Protein AF-A0A7R9QJ07-F1 (afdb_monomer)

Organism: NCBI:txid1979941

Solvent-accessible surface area (backbone atoms only — not comparable to full-atom values): 8145 Å² total; per-residue (Å²): 134,72,50,71,82,35,60,73,50,59,55,22,71,46,93,36,79,71,62,88,86,59,84,46,75,67,50,56,53,51,49,50,52,54,49,52,55,50,54,46,49,61,58,57,52,50,54,59,53,51,31,56,76,68,68,39,60,86,69,67,36,72,67,49,53,53,46,67,64,46,48,48,57,52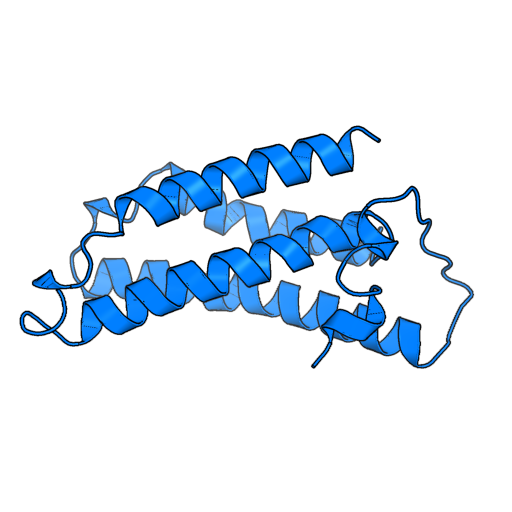,47,48,54,44,49,74,77,52,69,38,31,33,62,42,38,53,62,54,55,49,50,55,53,47,52,55,52,50,51,52,53,57,49,58,68,67,38,83,84,43,46,78,77,54,75,58,60,71,53,53,59,50,52,55,52,50,50,52,53,52,46,51,60,59,71,76,106

Foldseek 3Di:
DLCVLCPVVPQLQDQFADDPVDPDPSVVSLLVLLVVLLVVLVVCVVVVVVCVVVVVCVVVDPCNVVCSVCVSVVSCVCCVPGRDGNSSNLSSLVVVLVVVVVVLVVQVVVDPVSVVVSPCPVVSVVSVVVSVVVNVSSVVD

Mean predicted aligned error: 5.72 Å

Secondary structure (DSSP, 8-state):
--GGGGGGGHHHHS-----TT---HHHHHHHHHHHHHHHHHHHTHHHHHHHHHTT-GGGS-HHHHHHHHHHHHHHHHHHHH--SGGGGHHHHHHHHHHHHHHHHHHHHHS-TTTGGG-TTHHHHHHHHHHHHHHHHHHHT-

InterPro domains:
  IPR002076 ELO family [PF01151] (8-138)
  IPR002076 ELO family [PTHR11157] (30-137)

Sequence (141 aa):
NGSYLLNYGLDTWGCQVVNPSQTDAKELRKLLLGWLFFITKFVEFADTVFFILRKKQTQVSALHVIHHALVPILVWIGFKFLPGGSNAFFPLINSLVHTIMYTYYGLSTLGPAVQPYLWWKKYLTRIQMIQFVLIIMNSSR

Structure (mmCIF, N/CA/C/O backbone):
data_AF-A0A7R9QJ07-F1
#
_entry.id   AF-A0A7R9QJ07-F1
#
loop_
_atom_site.group_PDB
_atom_site.id
_atom_site.type_symbol
_atom_site.label_atom_id
_atom_site.label_alt_id
_atom_site.label_comp_id
_atom_site.label_asym_id
_atom_site.label_entity_id
_atom_site.label_seq_id
_atom_site.pdbx_PDB_ins_code
_atom_site.Cartn_x
_atom_site.Cartn_y
_atom_site.Cartn_z
_atom_site.occupancy
_atom_site.B_iso_or_equiv
_atom_site.auth_seq_id
_atom_site.auth_comp_id
_atom_site.auth_asym_id
_atom_site.auth_atom_id
_atom_site.pdbx_PDB_model_num
ATOM 1 N N . ASN A 1 1 ? 6.676 -15.440 -6.632 1.00 53.41 1 ASN A N 1
ATOM 2 C CA . ASN A 1 1 ? 7.684 -14.657 -5.886 1.00 53.41 1 ASN A CA 1
ATOM 3 C C . ASN A 1 1 ? 8.265 -13.625 -6.850 1.00 53.41 1 ASN A C 1
ATOM 5 O O . ASN A 1 1 ? 9.006 -14.041 -7.716 1.00 53.41 1 ASN A O 1
ATOM 9 N N . GLY A 1 2 ? 7.822 -12.360 -6.847 1.00 63.44 2 GLY A N 1
ATOM 10 C CA . GLY A 1 2 ? 8.163 -11.358 -7.886 1.00 63.44 2 GLY A CA 1
ATOM 11 C C . GLY A 1 2 ? 9.309 -10.402 -7.525 1.00 63.44 2 GLY A C 1
ATOM 12 O O . GLY A 1 2 ? 9.761 -9.637 -8.367 1.00 63.44 2 GLY A O 1
ATOM 13 N N . SER A 1 3 ? 9.802 -10.461 -6.289 1.00 69.75 3 SER A N 1
ATOM 14 C CA . SER A 1 3 ? 10.842 -9.579 -5.738 1.00 69.75 3 SER A CA 1
ATOM 15 C C . SER A 1 3 ? 12.202 -9.709 -6.430 1.00 69.75 3 SER A C 1
ATOM 17 O O . SER A 1 3 ? 12.928 -8.723 -6.538 1.00 69.75 3 SER A O 1
ATOM 19 N N . TYR A 1 4 ? 12.532 -10.887 -6.968 1.00 78.12 4 TYR A N 1
ATOM 20 C CA . TYR A 1 4 ? 13.775 -11.105 -7.720 1.00 78.12 4 TYR A CA 1
ATOM 21 C C . TYR A 1 4 ? 13.831 -10.310 -9.036 1.00 78.12 4 TYR A C 1
ATOM 23 O O . TYR A 1 4 ? 14.915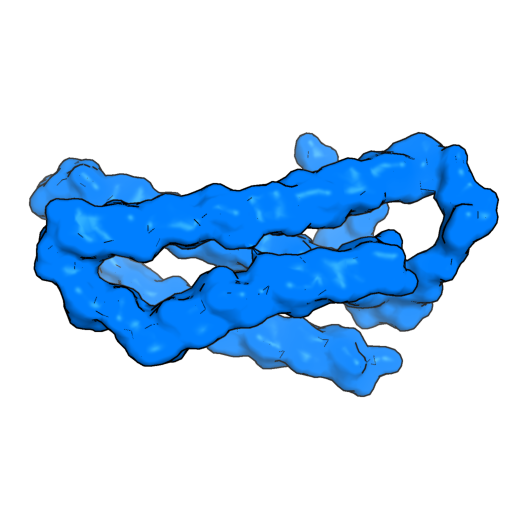 -10.062 -9.554 1.00 78.12 4 TYR A O 1
ATOM 31 N N . LEU A 1 5 ? 12.678 -9.901 -9.582 1.00 78.00 5 LEU A N 1
ATOM 32 C CA . LEU A 1 5 ? 12.607 -9.136 -10.833 1.00 78.00 5 LEU A CA 1
ATOM 33 C C . LEU A 1 5 ? 13.126 -7.703 -10.681 1.00 78.00 5 LEU A C 1
ATOM 35 O O . LEU A 1 5 ? 13.432 -7.071 -11.687 1.00 78.00 5 LEU A O 1
ATOM 39 N N . LEU A 1 6 ? 13.198 -7.205 -9.445 1.00 77.00 6 LEU A N 1
ATOM 40 C CA . LEU A 1 6 ? 13.689 -5.872 -9.088 1.00 77.00 6 LEU A CA 1
ATOM 41 C C . LEU A 1 6 ? 14.958 -5.952 -8.226 1.00 77.00 6 LEU A C 1
ATOM 43 O O . LEU A 1 6 ? 15.230 -5.027 -7.460 1.00 77.00 6 LEU A O 1
ATOM 47 N N . ASN A 1 7 ? 15.660 -7.093 -8.248 1.00 81.62 7 ASN A N 1
ATOM 48 C CA . ASN A 1 7 ? 16.806 -7.364 -7.379 1.00 81.62 7 ASN A CA 1
ATOM 49 C C . ASN A 1 7 ? 16.499 -7.043 -5.903 1.00 81.62 7 ASN A C 1
ATOM 51 O O . ASN A 1 7 ? 17.195 -6.278 -5.239 1.00 81.62 7 ASN A O 1
ATOM 55 N N . TYR A 1 8 ? 15.364 -7.554 -5.414 1.00 78.44 8 TYR A N 1
ATOM 56 C CA . TYR A 1 8 ? 14.863 -7.306 -4.057 1.00 78.44 8 TYR A CA 1
ATOM 57 C C . TYR A 1 8 ? 14.651 -5.817 -3.718 1.00 78.44 8 TYR A C 1
ATOM 59 O O . TYR A 1 8 ? 14.666 -5.434 -2.552 1.00 78.44 8 TYR A O 1
ATOM 67 N N . GLY A 1 9 ? 14.405 -4.983 -4.731 1.00 76.75 9 GLY A N 1
ATOM 68 C CA . GLY A 1 9 ? 14.186 -3.542 -4.597 1.00 76.75 9 GLY A CA 1
ATOM 69 C C . GLY A 1 9 ? 15.439 -2.696 -4.817 1.00 76.75 9 GLY A C 1
ATOM 70 O O . GLY A 1 9 ? 15.317 -1.477 -4.936 1.00 76.75 9 GLY A O 1
ATOM 71 N N . LEU A 1 10 ? 16.625 -3.301 -4.943 1.00 80.25 10 LEU A N 1
ATOM 72 C CA . LEU A 1 10 ? 17.862 -2.561 -5.213 1.00 80.25 10 LEU A CA 1
ATOM 73 C C . LEU A 1 10 ? 17.792 -1.812 -6.547 1.00 80.25 10 LEU A C 1
ATOM 75 O O . LEU A 1 10 ? 18.177 -0.646 -6.617 1.00 80.25 10 LEU A O 1
ATOM 79 N N . ASP A 1 11 ? 17.191 -2.431 -7.565 1.00 81.19 11 ASP A N 1
ATOM 80 C CA . ASP A 1 11 ? 17.034 -1.821 -8.890 1.00 81.19 11 ASP A CA 1
ATOM 81 C C . ASP A 1 11 ? 16.041 -0.649 -8.881 1.00 81.19 11 ASP A C 1
ATOM 83 O O . ASP A 1 11 ? 15.968 0.114 -9.834 1.00 81.19 11 ASP A O 1
ATOM 87 N N . THR A 1 12 ? 15.259 -0.477 -7.814 1.00 81.94 12 THR A N 1
ATOM 88 C CA . THR A 1 12 ? 14.295 0.630 -7.705 1.00 81.94 12 THR A CA 1
ATOM 89 C C . THR A 1 12 ? 14.845 1.848 -6.964 1.00 81.94 12 THR A C 1
ATOM 91 O O . THR A 1 12 ? 14.218 2.901 -7.002 1.00 81.94 12 THR A O 1
ATOM 94 N N . TRP A 1 13 ? 16.014 1.715 -6.324 1.00 77.88 13 TRP A N 1
ATOM 95 C CA . TRP A 1 13 ? 16.635 2.754 -5.489 1.00 77.88 13 TRP A CA 1
ATOM 96 C C . TRP A 1 13 ? 17.632 3.652 -6.244 1.00 77.88 13 TRP A C 1
ATOM 98 O O . TRP A 1 13 ? 18.022 4.709 -5.745 1.00 77.88 13 TRP A O 1
ATOM 108 N N . GLY A 1 14 ? 18.080 3.223 -7.428 1.00 74.38 14 GLY A N 1
ATOM 109 C CA . GLY A 1 14 ? 18.921 4.009 -8.337 1.00 74.38 14 GLY A CA 1
ATOM 110 C C . GLY A 1 14 ? 18.106 4.720 -9.420 1.00 74.38 14 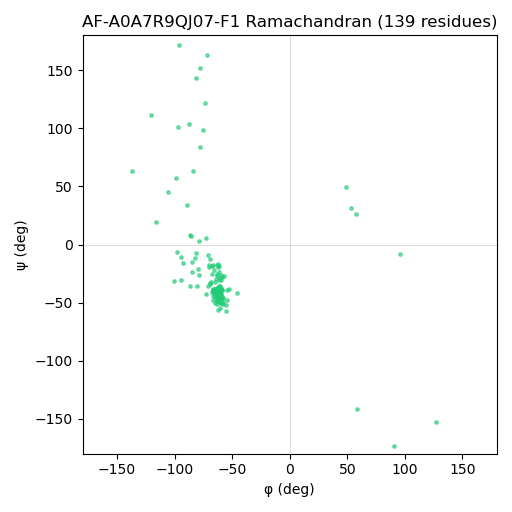GLY A C 1
ATOM 111 O O . GLY A 1 14 ? 16.917 4.449 -9.574 1.00 74.38 14 GLY A O 1
ATOM 112 N N . CYS A 1 15 ? 18.748 5.593 -10.204 1.00 77.00 15 CYS A N 1
ATOM 113 C CA . CYS A 1 15 ? 18.139 6.220 -11.380 1.00 77.00 15 CYS A CA 1
ATOM 114 C C . CYS A 1 15 ? 18.066 5.197 -12.522 1.00 77.00 15 CYS A C 1
ATOM 116 O O . CYS A 1 15 ? 19.060 4.905 -13.189 1.00 77.00 15 CYS A O 1
ATOM 118 N N . GLN A 1 16 ? 16.893 4.593 -12.688 1.00 78.62 16 GLN A N 1
ATOM 119 C CA . GLN A 1 16 ? 16.632 3.555 -13.678 1.00 78.62 16 GLN A CA 1
ATOM 120 C C . GLN A 1 16 ? 15.518 4.047 -14.588 1.00 78.62 16 GLN A C 1
ATOM 122 O O . GLN A 1 16 ? 14.373 4.207 -14.164 1.00 78.62 16 GLN A O 1
ATOM 127 N N . VAL A 1 17 ? 15.874 4.316 -15.842 1.00 77.56 17 VAL A N 1
ATOM 128 C CA . VAL A 1 17 ? 14.929 4.763 -16.865 1.00 77.56 17 VAL A CA 1
ATOM 129 C C . VAL A 1 17 ? 14.183 3.574 -17.454 1.00 77.56 17 VAL A C 1
ATOM 131 O O . VAL A 1 17 ? 14.740 2.493 -17.645 1.00 77.56 17 VAL A O 1
ATOM 134 N N . VAL A 1 18 ? 12.905 3.778 -17.762 1.00 78.62 18 VAL A N 1
ATOM 135 C CA . VAL A 1 18 ? 12.107 2.788 -18.487 1.00 78.62 18 VAL A CA 1
ATOM 136 C C . VAL A 1 18 ? 12.564 2.790 -19.945 1.00 78.62 18 VAL A C 1
ATOM 138 O O . VAL A 1 18 ? 12.510 3.829 -20.600 1.00 78.62 18 VAL A O 1
ATOM 141 N N . ASN A 1 19 ? 13.008 1.640 -20.459 1.00 77.62 19 ASN A N 1
ATOM 142 C CA . ASN A 1 19 ? 13.337 1.478 -21.874 1.00 77.62 19 ASN A CA 1
ATOM 143 C C . ASN A 1 19 ? 12.144 0.852 -22.623 1.00 77.62 19 ASN A C 1
ATOM 145 O O . ASN A 1 19 ? 11.960 -0.364 -22.554 1.00 77.62 19 ASN A O 1
ATOM 149 N N . PRO A 1 20 ? 11.337 1.640 -23.358 1.00 71.94 20 PRO A N 1
ATOM 150 C CA . PRO A 1 20 ? 10.134 1.139 -24.027 1.00 71.94 20 PRO A CA 1
ATOM 151 C C . PRO A 1 20 ? 10.430 0.173 -25.183 1.00 71.94 20 PRO A C 1
ATOM 153 O O . PRO A 1 20 ? 9.549 -0.582 -25.586 1.00 71.94 20 PRO A O 1
ATOM 156 N N . SER A 1 21 ? 11.659 0.164 -25.706 1.00 76.31 21 SER A N 1
ATOM 157 C CA . SER A 1 21 ? 12.073 -0.734 -26.791 1.00 76.31 21 SER A CA 1
ATOM 158 C C . SER A 1 21 ? 12.463 -2.130 -26.292 1.00 76.31 21 SER A C 1
ATOM 160 O O . SER A 1 21 ? 12.631 -3.050 -27.092 1.00 76.31 21 SER A O 1
ATOM 162 N N . GLN A 1 22 ? 12.616 -2.311 -24.975 1.00 73.00 22 GLN A N 1
ATOM 163 C CA . GLN A 1 22 ? 13.020 -3.577 -24.375 1.00 73.00 22 GLN A CA 1
ATOM 164 C C . GLN A 1 22 ? 11.797 -4.460 -24.096 1.00 73.00 22 GLN A C 1
ATOM 166 O O . GLN A 1 22 ? 11.070 -4.272 -23.126 1.00 73.00 22 GLN A O 1
ATOM 171 N N . THR A 1 23 ? 11.589 -5.468 -24.940 1.00 72.81 23 THR A N 1
ATOM 172 C CA . THR A 1 23 ? 10.473 -6.429 -24.846 1.00 72.81 23 THR A CA 1
ATOM 173 C C . THR A 1 23 ? 10.932 -7.798 -24.336 1.00 72.81 23 THR A C 1
ATOM 175 O O . THR A 1 23 ? 10.561 -8.842 -24.864 1.00 72.81 23 THR A O 1
ATOM 178 N N . ASP A 1 24 ? 11.757 -7.807 -23.286 1.00 83.94 24 ASP A N 1
ATOM 179 C CA . ASP A 1 24 ? 12.163 -9.052 -22.624 1.00 83.94 24 ASP A CA 1
ATOM 180 C C . ASP A 1 24 ? 11.041 -9.584 -21.706 1.00 83.94 24 ASP A C 1
ATOM 182 O O . ASP A 1 24 ? 10.257 -8.829 -21.123 1.00 83.94 24 ASP A O 1
ATOM 186 N N . ALA A 1 25 ? 10.993 -10.902 -21.508 1.00 85.56 25 ALA A N 1
ATOM 187 C CA . ALA A 1 25 ? 10.040 -11.576 -20.628 1.00 85.56 25 ALA A CA 1
ATOM 188 C C . ALA A 1 25 ? 10.100 -11.054 -19.179 1.00 85.56 25 ALA A C 1
ATOM 190 O O . ALA A 1 25 ? 9.106 -11.111 -18.451 1.00 85.56 25 ALA A O 1
ATOM 191 N N . LYS A 1 26 ? 11.257 -10.539 -18.741 1.00 83.38 26 LYS A N 1
ATOM 192 C CA . LYS A 1 26 ? 11.409 -9.878 -17.436 1.00 83.38 26 LYS A CA 1
ATOM 193 C C . LYS A 1 26 ? 10.631 -8.564 -17.356 1.00 83.38 26 LYS A C 1
ATOM 195 O O . LYS A 1 26 ? 9.932 -8.355 -16.366 1.00 83.38 26 LYS A O 1
ATOM 200 N N . GLU A 1 27 ? 10.697 -7.727 -18.388 1.00 82.12 27 GLU A N 1
ATOM 201 C CA . GLU A 1 27 ? 9.978 -6.448 -18.433 1.00 82.12 27 GLU A CA 1
ATOM 202 C C . GLU A 1 27 ? 8.467 -6.670 -18.507 1.00 82.12 27 GLU A C 1
ATOM 204 O O . GLU A 1 27 ? 7.716 -6.066 -17.742 1.00 82.12 27 GLU A O 1
ATOM 209 N N . LEU A 1 28 ? 8.011 -7.647 -19.299 1.00 86.69 28 LEU A N 1
ATOM 210 C CA . LEU A 1 28 ? 6.592 -8.013 -19.342 1.00 86.69 28 LEU A CA 1
ATOM 211 C C . LEU A 1 28 ? 6.056 -8.441 -17.963 1.00 86.69 28 LEU A C 1
ATOM 213 O O . LEU A 1 28 ? 4.947 -8.070 -17.577 1.00 86.69 28 LEU A O 1
ATOM 217 N N . ARG A 1 29 ? 6.850 -9.183 -17.179 1.00 88.19 29 ARG A N 1
ATOM 218 C CA . ARG A 1 29 ? 6.477 -9.554 -15.803 1.00 88.19 29 ARG A CA 1
ATOM 219 C C . ARG A 1 29 ? 6.416 -8.344 -14.870 1.00 88.19 29 ARG A C 1
ATOM 221 O O . ARG A 1 29 ? 5.521 -8.295 -14.031 1.00 88.19 29 ARG A O 1
ATOM 228 N N . LYS A 1 30 ? 7.324 -7.371 -15.005 1.00 86.94 30 LYS A N 1
ATOM 229 C CA . LYS A 1 30 ? 7.275 -6.118 -14.229 1.00 86.94 30 LYS A CA 1
ATOM 230 C C . LYS A 1 30 ? 6.013 -5.314 -14.557 1.00 86.94 30 LYS A C 1
ATOM 232 O O . LYS A 1 30 ? 5.336 -4.858 -13.638 1.00 86.94 30 LYS A O 1
ATOM 237 N N . LEU A 1 31 ? 5.648 -5.218 -15.837 1.00 88.69 31 LEU A N 1
ATOM 238 C CA . LEU A 1 31 ? 4.405 -4.576 -16.279 1.00 88.69 31 LEU A CA 1
ATOM 239 C C . LEU A 1 31 ? 3.168 -5.274 -15.710 1.00 88.69 31 LEU A C 1
ATOM 241 O O . LEU A 1 31 ? 2.270 -4.607 -15.202 1.00 88.69 31 LEU A O 1
ATOM 245 N N . LEU A 1 32 ? 3.143 -6.611 -15.726 1.00 90.38 32 LEU A N 1
ATOM 246 C CA . LEU A 1 32 ? 2.066 -7.391 -15.115 1.00 90.38 32 LEU A CA 1
ATOM 247 C C . LEU A 1 32 ? 1.953 -7.118 -13.608 1.00 90.38 32 LEU A C 1
ATOM 249 O O . LEU A 1 32 ? 0.848 -6.952 -13.102 1.00 90.38 32 LEU A O 1
ATOM 253 N N . LEU A 1 33 ? 3.076 -7.045 -12.884 1.00 89.69 33 LEU A N 1
ATOM 254 C CA . LEU A 1 33 ? 3.075 -6.703 -11.458 1.00 89.69 33 LEU A CA 1
ATOM 255 C C . LEU A 1 33 ? 2.550 -5.283 -11.208 1.00 89.69 33 LEU A C 1
ATOM 257 O O . LEU A 1 33 ? 1.762 -5.088 -10.285 1.00 89.69 33 LEU A O 1
ATOM 261 N N . GLY A 1 34 ? 2.937 -4.312 -12.039 1.00 90.69 34 GLY A N 1
ATOM 262 C CA . GLY A 1 34 ? 2.400 -2.950 -11.980 1.00 90.69 34 GLY A CA 1
ATOM 263 C C . GLY A 1 34 ? 0.895 -2.903 -12.253 1.00 90.69 34 GLY A C 1
ATOM 264 O O . GLY A 1 34 ? 0.158 -2.231 -11.533 1.00 90.69 34 GLY A O 1
ATOM 265 N N . TRP A 1 35 ? 0.418 -3.688 -13.223 1.00 91.19 35 TRP A N 1
ATOM 266 C CA . TRP A 1 35 ? -1.008 -3.834 -13.504 1.00 91.19 35 TRP A CA 1
ATOM 267 C C . TRP A 1 35 ? -1.765 -4.454 -12.326 1.00 91.19 35 TRP A C 1
ATOM 269 O O . TRP A 1 35 ? -2.786 -3.923 -11.899 1.00 91.19 35 TRP A O 1
ATOM 279 N N . LEU A 1 36 ? -1.249 -5.541 -11.747 1.00 92.12 36 LEU A N 1
ATOM 280 C CA . LEU A 1 36 ? -1.848 -6.169 -10.568 1.00 92.12 36 LEU A CA 1
ATOM 281 C C . LEU A 1 36 ? -1.915 -5.194 -9.389 1.00 92.12 36 LEU A C 1
ATOM 283 O O . LEU A 1 36 ? -2.952 -5.113 -8.737 1.00 92.12 36 LEU A O 1
ATOM 287 N N . PHE A 1 37 ? -0.855 -4.418 -9.154 1.00 92.19 37 PHE A N 1
ATOM 288 C CA . PHE A 1 37 ? -0.846 -3.362 -8.141 1.00 92.19 37 PHE A CA 1
ATOM 289 C C . PHE A 1 37 ? -1.909 -2.287 -8.403 1.00 92.19 37 PHE A C 1
ATOM 291 O O . PHE A 1 37 ? -2.574 -1.837 -7.474 1.00 92.19 37 PHE A O 1
ATOM 298 N N . PHE A 1 38 ? -2.115 -1.882 -9.656 1.00 93.00 38 PHE A N 1
ATOM 299 C CA . PHE A 1 38 ? -3.198 -0.961 -9.998 1.00 93.00 38 PHE A CA 1
ATOM 300 C C . PHE A 1 38 ? -4.573 -1.555 -9.666 1.00 93.00 38 PHE A C 1
ATOM 302 O O . PHE A 1 38 ? -5.395 -0.884 -9.044 1.00 93.00 38 PHE A O 1
ATOM 309 N N . ILE A 1 39 ? -4.803 -2.832 -9.991 1.00 93.19 39 ILE A N 1
ATOM 310 C CA . ILE A 1 39 ? -6.049 -3.528 -9.643 1.00 93.19 39 ILE A CA 1
ATOM 311 C C . ILE A 1 39 ? -6.268 -3.567 -8.125 1.00 93.19 39 ILE A C 1
ATOM 313 O O . ILE A 1 39 ? -7.401 -3.369 -7.679 1.00 93.19 39 ILE A O 1
ATOM 317 N N . THR A 1 4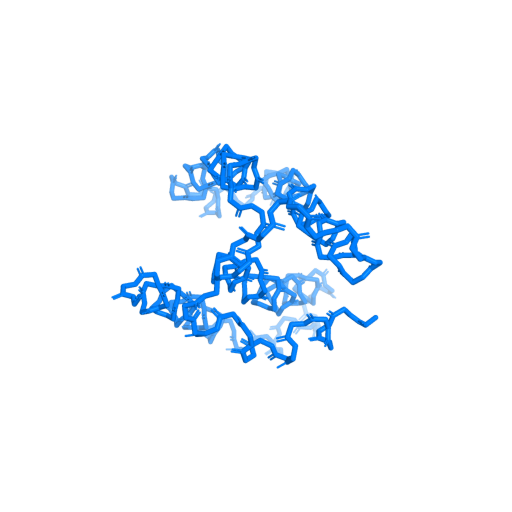0 ? -5.218 -3.744 -7.309 1.00 91.81 40 THR A N 1
ATOM 318 C CA . THR A 1 40 ? -5.402 -3.749 -5.848 1.00 91.81 40 THR A CA 1
ATOM 319 C C . THR A 1 40 ? -5.957 -2.427 -5.326 1.00 91.81 40 THR A C 1
ATOM 321 O O . THR A 1 40 ? -6.739 -2.456 -4.383 1.00 91.81 40 THR A O 1
ATOM 324 N N . LYS A 1 41 ? -5.669 -1.283 -5.964 1.00 91.81 41 LYS A N 1
ATOM 325 C CA . LYS A 1 41 ? -6.229 0.018 -5.554 1.00 91.81 41 LYS A CA 1
ATOM 326 C C . LYS A 1 41 ? -7.762 0.058 -5.621 1.00 91.81 41 LYS A C 1
ATOM 328 O O . LYS A 1 41 ? -8.380 0.762 -4.830 1.00 91.81 41 LYS A O 1
ATOM 333 N N . PHE A 1 42 ? -8.384 -0.719 -6.512 1.00 89.62 42 PHE A N 1
ATOM 334 C CA . PHE A 1 42 ? -9.845 -0.858 -6.548 1.00 89.62 42 PHE A CA 1
ATOM 335 C C . PHE A 1 42 ? -10.359 -1.835 -5.495 1.00 89.62 42 PHE A C 1
ATOM 337 O O . PHE A 1 42 ? -11.413 -1.605 -4.908 1.00 89.62 42 PHE A O 1
ATOM 344 N N . VAL A 1 43 ? -9.613 -2.908 -5.225 1.00 90.44 43 VAL A N 1
ATOM 345 C CA . VAL A 1 43 ? -9.946 -3.856 -4.150 1.00 90.44 43 VAL A CA 1
ATOM 346 C C . VAL A 1 43 ? -9.945 -3.149 -2.792 1.00 90.44 43 VAL A C 1
ATOM 348 O O . VAL A 1 43 ? -10.816 -3.405 -1.969 1.00 90.44 43 VAL A O 1
ATOM 351 N N . GLU A 1 44 ? -9.041 -2.191 -2.592 1.00 88.81 44 GLU A N 1
ATOM 352 C CA . GLU A 1 44 ? -8.944 -1.367 -1.380 1.00 88.81 44 GLU A CA 1
ATOM 353 C C . GLU A 1 44 ? -10.205 -0.517 -1.112 1.00 88.81 44 GLU A C 1
ATOM 355 O O . GLU A 1 44 ? -10.446 -0.118 0.027 1.00 88.81 44 GLU A O 1
ATOM 360 N N . PHE A 1 45 ? -11.085 -0.289 -2.098 1.00 87.88 45 PHE A N 1
ATOM 361 C CA . PHE A 1 45 ? -12.391 0.329 -1.830 1.00 87.88 45 PHE A CA 1
ATOM 362 C C . PHE A 1 45 ? -13.279 -0.525 -0.920 1.00 87.88 45 PHE A C 1
ATOM 364 O O . PHE A 1 45 ? -14.117 0.027 -0.197 1.00 87.88 45 PHE A O 1
ATOM 371 N N . ALA A 1 46 ? -13.073 -1.847 -0.902 1.00 87.12 46 ALA A N 1
ATOM 372 C CA . ALA A 1 46 ? -13.787 -2.752 -0.012 1.00 87.12 46 ALA A CA 1
ATOM 373 C C . ALA A 1 46 ? -13.582 -2.389 1.468 1.00 87.12 46 ALA A C 1
ATOM 375 O O . ALA A 1 46 ? -14.499 -2.587 2.260 1.00 87.12 46 ALA A O 1
ATOM 376 N N . ASP A 1 47 ? -12.457 -1.773 1.847 1.00 84.31 47 ASP A N 1
ATOM 377 C CA . ASP A 1 47 ? -12.220 -1.318 3.224 1.00 84.31 47 ASP A CA 1
ATOM 378 C C . ASP A 1 47 ? -13.273 -0.318 3.682 1.00 84.31 47 ASP A C 1
ATOM 380 O O . ASP A 1 47 ? -13.823 -0.430 4.779 1.00 84.31 47 ASP A O 1
ATOM 384 N N . THR A 1 48 ? -13.610 0.627 2.805 1.00 85.44 48 THR A N 1
ATOM 385 C CA . THR A 1 48 ? -14.650 1.625 3.067 1.00 85.44 48 THR A CA 1
ATOM 386 C C . THR A 1 48 ? -16.001 0.942 3.263 1.00 85.44 48 THR A C 1
ATOM 388 O O . THR A 1 48 ? -16.725 1.263 4.207 1.00 85.44 48 THR A O 1
ATOM 391 N N . VAL A 1 49 ? -16.313 -0.059 2.429 1.00 85.75 49 VAL A N 1
ATOM 392 C CA . VAL A 1 49 ? -17.530 -0.873 2.563 1.00 85.75 49 VAL A CA 1
ATOM 393 C C . VAL A 1 49 ? -17.541 -1.593 3.915 1.00 85.75 49 VAL A C 1
ATOM 395 O O . VAL A 1 49 ? -18.520 -1.490 4.654 1.00 85.75 49 VAL A O 1
ATOM 398 N N . PHE A 1 50 ? -16.446 -2.250 4.306 1.00 84.31 50 PHE A N 1
ATOM 399 C CA . PHE A 1 50 ? -16.344 -2.942 5.592 1.00 84.31 50 PHE A CA 1
ATOM 400 C C . PHE A 1 50 ? -16.450 -1.995 6.794 1.00 84.31 50 PHE A C 1
ATOM 402 O O . PHE A 1 50 ? -17.092 -2.350 7.785 1.00 84.31 50 PHE A O 1
ATOM 409 N N . PHE A 1 51 ? -15.878 -0.790 6.741 1.00 85.12 51 PHE A N 1
ATOM 410 C CA . PHE A 1 51 ? -16.007 0.196 7.821 1.00 85.12 51 PHE A CA 1
ATOM 411 C C . PHE A 1 51 ? -17.448 0.677 7.991 1.00 85.12 51 PHE A C 1
ATOM 413 O O . PHE A 1 51 ? -17.931 0.773 9.127 1.00 85.12 51 PHE A O 1
ATOM 420 N N . ILE A 1 52 ? -18.154 0.905 6.880 1.00 85.62 52 ILE A N 1
ATOM 421 C CA . ILE A 1 52 ? -19.571 1.279 6.889 1.00 85.62 52 ILE A CA 1
ATOM 422 C C . ILE A 1 52 ? -20.418 0.137 7.459 1.00 85.62 52 ILE A C 1
ATOM 424 O O . ILE A 1 52 ? -21.179 0.357 8.404 1.00 85.62 52 ILE A O 1
ATOM 428 N N . LEU A 1 53 ? -20.239 -1.091 6.958 1.00 84.69 53 LEU A N 1
ATOM 429 C CA . LEU A 1 53 ? -20.983 -2.272 7.413 1.00 84.69 53 LEU A CA 1
ATOM 430 C C . LEU A 1 53 ? -20.742 -2.579 8.899 1.00 84.69 53 LEU A C 1
ATOM 432 O O . LEU A 1 53 ? -21.670 -2.942 9.619 1.00 84.69 53 LEU A O 1
ATOM 436 N N . ARG A 1 54 ? -19.518 -2.367 9.403 1.00 81.38 54 ARG A N 1
ATOM 437 C CA . ARG A 1 54 ? -19.173 -2.534 10.828 1.00 81.38 54 ARG A CA 1
ATOM 438 C C . ARG A 1 54 ? -19.603 -1.357 11.711 1.00 81.38 54 ARG A C 1
ATOM 440 O O . ARG A 1 54 ? -19.291 -1.358 12.903 1.00 81.38 54 ARG A O 1
ATOM 447 N N . LYS A 1 55 ? -20.286 -0.349 11.151 1.00 80.50 55 LYS A N 1
ATOM 448 C CA . LYS A 1 55 ? -20.675 0.901 11.828 1.00 80.50 55 LYS A CA 1
ATOM 449 C C . LYS A 1 55 ? -19.489 1.619 12.492 1.00 80.50 55 LYS A C 1
ATOM 451 O O . LYS A 1 55 ? -19.642 2.286 13.513 1.00 80.50 55 LYS A O 1
ATOM 456 N N . LYS A 1 56 ? -18.286 1.498 11.921 1.00 78.94 56 LYS A N 1
ATOM 457 C CA . LYS A 1 56 ? -17.053 2.139 12.408 1.00 78.94 56 LYS A CA 1
ATOM 458 C C . LYS A 1 56 ? -16.752 3.409 11.611 1.00 78.94 56 LYS A C 1
ATOM 460 O O . LYS A 1 56 ? -15.675 3.565 11.050 1.00 78.94 56 LYS A O 1
ATOM 465 N N . GLN A 1 57 ? -17.702 4.345 11.600 1.00 76.81 57 GLN A N 1
ATOM 466 C CA . GLN A 1 57 ? -17.607 5.587 10.815 1.00 76.81 57 GLN A CA 1
ATOM 467 C C . GLN A 1 57 ? -16.421 6.475 11.214 1.00 76.81 57 GLN A C 1
ATOM 469 O O . GLN A 1 57 ? -15.894 7.210 10.391 1.00 76.81 57 GLN A O 1
ATOM 474 N N . THR A 1 58 ? -15.915 6.339 12.443 1.00 79.25 58 THR A N 1
ATOM 475 C CA . THR A 1 58 ? -14.688 7.018 12.886 1.00 79.25 58 THR A CA 1
ATOM 476 C C . THR A 1 58 ? -13.435 6.595 12.108 1.00 79.25 58 THR A C 1
ATOM 478 O O . THR A 1 58 ? -12.434 7.304 12.152 1.00 79.25 58 THR A O 1
ATOM 481 N N . GLN A 1 59 ? -13.469 5.462 11.394 1.00 79.44 59 GLN A N 1
ATOM 482 C CA . GLN A 1 59 ? -12.384 5.013 10.514 1.00 79.44 59 GLN A CA 1
ATOM 483 C C . GLN A 1 59 ? -12.476 5.630 9.108 1.00 79.44 59 GLN A C 1
ATOM 485 O O . GLN A 1 59 ? -11.449 5.791 8.451 1.00 79.44 59 GLN A O 1
ATOM 490 N N . VAL A 1 60 ? -13.671 6.050 8.674 1.00 85.12 60 VAL A N 1
ATOM 491 C CA . VAL A 1 60 ? -13.911 6.740 7.395 1.00 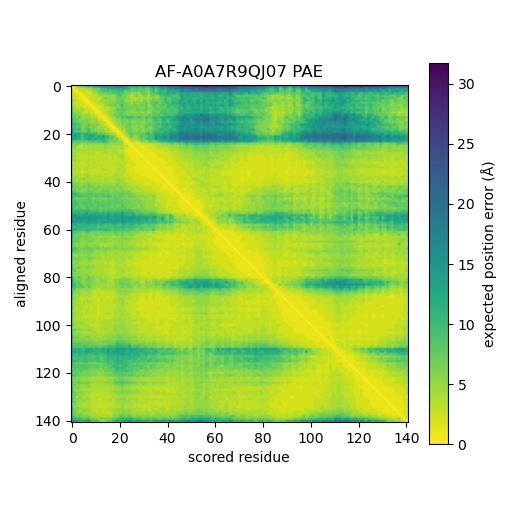85.12 60 VAL A CA 1
ATOM 492 C C . VAL A 1 60 ? -13.632 8.237 7.571 1.00 85.12 60 VAL A C 1
ATOM 494 O O . VAL A 1 60 ? -14.512 9.089 7.513 1.00 85.12 60 VAL A O 1
ATOM 497 N N . SER A 1 61 ? -12.375 8.558 7.871 1.00 88.81 61 SER A N 1
ATOM 498 C CA . SER A 1 61 ? -11.924 9.944 8.024 1.00 88.81 61 SER A CA 1
ATOM 499 C C . SER A 1 61 ? -11.860 10.676 6.676 1.00 88.81 61 SER A C 1
ATOM 501 O O . SER A 1 61 ? -11.777 10.047 5.621 1.00 88.81 61 SER A O 1
ATOM 503 N N . ALA A 1 62 ? -11.808 12.012 6.699 1.00 88.69 62 ALA A N 1
ATOM 504 C CA . ALA A 1 62 ? -11.576 12.805 5.488 1.00 88.69 62 ALA A CA 1
ATOM 505 C C . ALA A 1 62 ? -10.288 12.377 4.757 1.00 88.69 62 ALA A C 1
ATOM 507 O O . ALA A 1 62 ? -10.287 12.256 3.534 1.00 88.69 62 ALA A O 1
ATOM 508 N N . LEU A 1 63 ? -9.223 12.069 5.509 1.00 88.69 63 LEU A N 1
ATOM 509 C CA . LEU A 1 63 ? -7.967 11.563 4.953 1.00 88.69 63 LEU A CA 1
ATOM 510 C C . LEU A 1 63 ? -8.171 10.235 4.213 1.00 88.69 63 LEU A C 1
ATOM 512 O O . LEU A 1 63 ? -7.679 10.090 3.101 1.00 88.69 63 LEU A O 1
ATOM 516 N N . HIS A 1 64 ? -8.916 9.295 4.805 1.00 89.31 64 HIS A N 1
ATOM 517 C CA . HIS A 1 64 ? -9.242 8.006 4.183 1.00 89.31 64 HIS A CA 1
ATOM 518 C C . HIS A 1 64 ? -9.974 8.204 2.854 1.00 89.31 64 HIS A C 1
ATOM 520 O O . HIS A 1 64 ? -9.557 7.673 1.828 1.00 89.31 64 HIS A O 1
ATOM 526 N N . VAL A 1 65 ? -11.035 9.014 2.856 1.00 90.44 65 VAL A N 1
ATOM 527 C CA . VAL A 1 65 ? -11.862 9.240 1.663 1.00 90.44 65 VAL A CA 1
ATOM 528 C C . VAL A 1 65 ? -11.059 9.909 0.548 1.00 90.44 65 VAL A C 1
ATOM 530 O O . VAL A 1 65 ? -11.065 9.425 -0.582 1.00 90.44 65 VAL A O 1
ATOM 533 N N . ILE A 1 66 ? -10.326 10.982 0.863 1.00 92.44 66 ILE A N 1
ATOM 534 C CA . ILE A 1 66 ? -9.497 11.696 -0.118 1.00 92.44 66 ILE A CA 1
ATOM 535 C C . ILE A 1 66 ? -8.406 10.770 -0.672 1.00 92.44 66 ILE A C 1
ATOM 537 O O . ILE A 1 66 ? -8.195 10.722 -1.882 1.00 92.44 66 ILE A O 1
ATOM 541 N N . HIS A 1 67 ? -7.745 10.000 0.195 1.00 90.94 67 HIS A N 1
ATOM 542 C CA . HIS A 1 67 ? -6.711 9.050 -0.203 1.00 90.94 67 HIS A CA 1
ATOM 543 C C . HIS A 1 67 ? -7.256 7.985 -1.164 1.00 90.94 67 HIS A C 1
ATOM 545 O O . HIS A 1 67 ? -6.740 7.847 -2.270 1.00 90.94 67 HIS A O 1
ATOM 551 N N . HIS A 1 68 ? -8.319 7.265 -0.792 1.00 91.75 68 HIS A N 1
ATOM 552 C CA . HIS A 1 68 ? -8.868 6.205 -1.645 1.00 91.75 68 HIS A CA 1
ATOM 553 C C . HIS A 1 68 ? -9.504 6.743 -2.935 1.00 91.75 68 HIS A C 1
ATOM 555 O O . HIS A 1 68 ? -9.513 6.030 -3.933 1.00 91.75 68 HIS A O 1
ATOM 561 N N . ALA A 1 69 ? -9.968 7.996 -2.969 1.00 90.81 69 ALA A N 1
ATOM 562 C CA . ALA A 1 69 ? -10.451 8.623 -4.200 1.00 90.81 69 ALA A CA 1
ATOM 563 C C . ALA A 1 69 ? -9.314 8.992 -5.172 1.00 90.81 69 ALA A C 1
ATOM 565 O O . ALA A 1 69 ? -9.435 8.773 -6.377 1.00 90.81 69 ALA A O 1
ATOM 566 N N . LEU A 1 70 ? -8.205 9.545 -4.667 1.00 93.06 70 LEU A N 1
ATOM 567 C CA . LEU A 1 70 ? -7.120 10.065 -5.509 1.00 93.06 70 LEU A CA 1
ATOM 568 C C . LEU A 1 70 ? -6.086 9.004 -5.900 1.00 93.06 70 LEU A C 1
ATOM 570 O O . LEU A 1 70 ? -5.568 9.036 -7.016 1.00 93.06 70 LEU A O 1
ATOM 574 N N . VAL A 1 71 ? -5.773 8.059 -5.011 1.00 92.44 71 VAL A N 1
ATOM 575 C CA . VAL A 1 71 ? -4.694 7.082 -5.228 1.00 92.44 71 VAL A CA 1
ATOM 576 C C . VAL A 1 71 ? -4.880 6.239 -6.496 1.00 92.44 71 VAL A C 1
ATOM 578 O O . VAL A 1 71 ? -3.913 6.140 -7.250 1.00 92.44 71 VAL A O 1
ATOM 581 N N . PRO A 1 72 ? -6.064 5.677 -6.815 1.00 92.69 72 PRO A N 1
ATOM 582 C CA . PRO A 1 72 ? -6.247 4.921 -8.055 1.00 92.69 72 PRO A CA 1
ATOM 583 C C . PRO A 1 72 ? -5.971 5.763 -9.309 1.00 92.69 72 PRO A C 1
ATOM 585 O O . PRO A 1 72 ? -5.363 5.272 -10.256 1.00 92.69 72 PRO A O 1
ATOM 588 N N . ILE A 1 73 ? -6.352 7.046 -9.296 1.00 93.56 73 ILE A N 1
ATOM 589 C CA . ILE A 1 73 ? -6.127 7.978 -10.410 1.00 93.56 73 ILE A CA 1
ATOM 590 C C . ILE A 1 73 ? -4.627 8.242 -10.584 1.00 93.56 73 ILE A C 1
ATOM 592 O O . ILE A 1 73 ? -4.098 8.137 -11.689 1.00 93.56 73 ILE A O 1
ATOM 596 N N . LEU A 1 74 ? -3.924 8.542 -9.490 1.00 91.81 74 LEU A N 1
ATOM 597 C CA . LEU A 1 74 ? -2.484 8.808 -9.523 1.00 91.81 74 LEU A CA 1
ATOM 598 C C . LEU A 1 74 ? -1.680 7.567 -9.929 1.00 91.81 74 LEU A C 1
ATOM 600 O O . LEU A 1 74 ? -0.748 7.674 -10.725 1.00 91.81 74 LEU A O 1
ATOM 604 N N . VAL A 1 75 ? -2.061 6.383 -9.438 1.00 92.31 75 VAL A N 1
ATOM 605 C CA . VAL A 1 75 ? -1.428 5.112 -9.818 1.00 92.31 75 VAL A CA 1
ATOM 606 C C . VAL A 1 75 ? -1.681 4.792 -11.290 1.00 92.31 75 VAL A C 1
ATOM 608 O O . VAL A 1 75 ? -0.756 4.343 -11.963 1.00 92.31 75 VAL A O 1
ATOM 611 N N . TRP A 1 76 ? -2.878 5.072 -11.817 1.00 92.12 76 TRP A N 1
ATOM 612 C CA . TRP A 1 76 ? -3.165 4.927 -13.245 1.00 92.12 76 TRP A CA 1
ATOM 613 C C . TRP A 1 76 ? -2.258 5.808 -14.104 1.00 92.12 76 TRP A C 1
ATOM 615 O O . TRP A 1 76 ? -1.629 5.315 -15.037 1.00 92.12 76 TRP A O 1
ATOM 625 N N . ILE A 1 77 ? -2.158 7.099 -13.771 1.00 91.69 77 ILE A N 1
ATOM 626 C CA . ILE A 1 77 ? -1.303 8.051 -14.489 1.00 91.69 77 ILE A CA 1
ATOM 627 C C . ILE A 1 77 ? 0.160 7.589 -14.424 1.00 91.69 77 ILE A C 1
ATOM 629 O O . ILE A 1 77 ? 0.809 7.455 -15.460 1.00 91.69 77 ILE A O 1
ATOM 633 N N . GLY A 1 78 ? 0.665 7.273 -13.228 1.00 88.25 78 GLY A N 1
ATOM 634 C CA . GLY A 1 78 ? 2.040 6.809 -13.040 1.00 88.25 78 GLY A CA 1
ATOM 635 C C . GLY A 1 78 ? 2.347 5.539 -13.835 1.00 88.25 78 GLY A C 1
ATOM 636 O O . GLY A 1 78 ? 3.345 5.487 -14.550 1.00 88.25 78 GLY A O 1
ATOM 637 N N . PHE A 1 79 ? 1.458 4.545 -13.783 1.00 90.00 79 PHE A N 1
ATOM 638 C CA . PHE A 1 79 ? 1.611 3.306 -14.542 1.00 90.00 79 PHE A CA 1
ATOM 639 C C . PHE A 1 79 ? 1.510 3.532 -16.057 1.00 90.00 79 PHE A C 1
ATOM 641 O O . PHE A 1 79 ? 2.266 2.940 -16.817 1.00 90.00 79 PHE A O 1
ATOM 648 N N . LYS A 1 80 ? 0.612 4.401 -16.528 1.00 88.31 80 LYS A N 1
ATOM 649 C CA . LYS A 1 80 ? 0.414 4.629 -17.965 1.00 88.31 80 LYS A CA 1
ATOM 650 C C . LYS A 1 80 ? 1.620 5.289 -18.633 1.00 88.31 80 LYS A C 1
ATOM 652 O O . LYS A 1 80 ? 1.931 4.942 -19.771 1.00 88.31 80 LYS A O 1
ATOM 657 N N . PHE A 1 81 ? 2.255 6.246 -17.957 1.00 85.75 81 PHE A N 1
ATOM 658 C CA . PHE A 1 81 ? 3.323 7.059 -18.547 1.00 85.75 81 PHE A CA 1
ATOM 659 C C . PHE A 1 81 ? 4.727 6.607 -18.152 1.00 85.75 81 PHE A C 1
ATOM 661 O O . PHE A 1 81 ? 5.650 6.752 -18.947 1.00 85.75 81 PHE A O 1
ATOM 668 N N . LEU A 1 82 ? 4.903 6.055 -16.949 1.00 83.56 82 LEU A N 1
ATOM 669 C CA . LEU A 1 82 ? 6.211 5.669 -16.417 1.00 83.56 82 LEU A CA 1
ATOM 670 C C . LEU A 1 82 ? 6.149 4.289 -15.726 1.00 83.56 82 LEU A C 1
ATOM 672 O O . LEU A 1 82 ? 6.372 4.195 -14.512 1.00 83.56 82 LEU A O 1
ATOM 676 N N . PRO A 1 83 ? 5.840 3.205 -16.468 1.00 79.25 83 PRO A N 1
ATOM 677 C CA . PRO A 1 83 ? 5.692 1.873 -15.897 1.00 79.25 83 PRO A CA 1
ATOM 678 C C . PRO A 1 83 ? 7.054 1.228 -15.609 1.00 79.25 83 PRO A C 1
ATOM 680 O O . PRO A 1 83 ? 7.566 0.437 -16.398 1.00 79.25 83 PRO A O 1
ATOM 683 N N . GLY A 1 84 ? 7.640 1.536 -14.454 1.00 82.06 84 GLY A N 1
ATOM 684 C CA . GLY A 1 84 ? 8.820 0.831 -13.953 1.00 82.06 84 GLY A CA 1
ATOM 685 C C . GLY A 1 84 ? 9.977 1.747 -13.584 1.00 82.06 84 GLY A C 1
ATOM 686 O O . GLY A 1 84 ? 9.775 2.893 -13.188 1.00 82.06 84 GLY A O 1
ATOM 687 N N . GLY A 1 85 ? 11.195 1.211 -13.662 1.00 83.69 85 GLY A N 1
ATOM 688 C CA . GLY A 1 85 ? 12.390 1.920 -13.213 1.00 83.69 85 GLY A CA 1
ATOM 689 C C . GLY A 1 85 ? 12.310 2.305 -11.733 1.00 83.69 85 GLY A C 1
ATOM 690 O O . GLY A 1 85 ? 11.745 1.569 -10.918 1.00 83.69 85 GLY A O 1
ATOM 691 N N . SER A 1 86 ? 12.808 3.493 -11.395 1.00 84.12 86 SER A N 1
ATOM 692 C CA . SER A 1 86 ? 12.765 4.039 -10.029 1.00 84.12 86 SER A CA 1
ATOM 693 C C . SER A 1 86 ? 11.333 4.200 -9.488 1.00 84.12 86 SER A C 1
ATOM 695 O O . SER A 1 86 ? 11.101 4.075 -8.285 1.00 84.12 86 SER A O 1
ATOM 697 N N . ASN A 1 87 ? 10.334 4.372 -10.366 1.00 85.19 87 ASN A N 1
ATOM 698 C CA . ASN A 1 87 ? 8.927 4.494 -9.964 1.00 85.19 87 ASN A CA 1
ATOM 699 C C . ASN A 1 87 ? 8.335 3.183 -9.430 1.00 85.19 87 ASN A C 1
ATOM 701 O O . ASN A 1 87 ? 7.320 3.211 -8.734 1.00 85.19 87 ASN A O 1
ATOM 705 N N . ALA A 1 88 ? 8.971 2.036 -9.695 1.00 87.31 88 ALA A N 1
ATOM 706 C CA . ALA A 1 88 ? 8.558 0.755 -9.127 1.00 87.31 88 ALA A CA 1
ATOM 707 C C . ALA A 1 88 ? 8.851 0.634 -7.616 1.00 87.31 88 ALA A C 1
ATOM 709 O O . ALA A 1 88 ? 8.347 -0.291 -6.976 1.00 87.31 88 ALA A O 1
ATOM 710 N N . PHE A 1 89 ? 9.586 1.580 -7.016 1.00 89.00 89 PHE A N 1
ATOM 711 C CA . PHE A 1 89 ? 9.814 1.609 -5.568 1.00 89.00 89 PHE A CA 1
ATOM 712 C C . PHE A 1 89 ? 8.513 1.822 -4.778 1.00 89.00 89 PHE A C 1
ATOM 714 O O . PHE A 1 89 ? 8.246 1.114 -3.804 1.00 89.00 89 PHE A O 1
ATOM 721 N N . PHE A 1 90 ? 7.664 2.756 -5.228 1.00 90.06 90 PHE A N 1
ATOM 722 C CA . PHE A 1 90 ? 6.367 3.044 -4.607 1.00 90.06 90 PHE A CA 1
ATOM 723 C C . PHE A 1 90 ? 5.467 1.800 -4.482 1.00 90.06 90 PHE A C 1
ATOM 725 O O . PHE A 1 90 ? 5.078 1.473 -3.356 1.00 90.06 90 PHE A O 1
ATOM 732 N N . PRO A 1 91 ? 5.133 1.076 -5.572 1.00 90.38 91 PRO A N 1
ATOM 733 C CA . PRO A 1 91 ? 4.271 -0.095 -5.479 1.00 90.38 91 PRO A CA 1
ATOM 734 C C . PRO A 1 91 ? 4.910 -1.228 -4.672 1.00 90.38 91 PRO A C 1
ATOM 736 O O . PRO A 1 91 ? 4.194 -1.936 -3.961 1.00 90.38 91 PRO A O 1
ATOM 739 N N . LEU A 1 92 ? 6.240 -1.376 -4.717 1.00 90.00 92 LEU A N 1
ATOM 740 C CA . LEU A 1 92 ? 6.962 -2.389 -3.949 1.00 90.00 92 LEU A CA 1
ATOM 741 C C . LEU A 1 92 ? 6.800 -2.176 -2.438 1.00 90.00 92 LEU A C 1
ATOM 743 O O . LEU A 1 92 ? 6.329 -3.072 -1.734 1.00 90.00 92 LEU A O 1
ATOM 747 N N . ILE A 1 93 ? 7.151 -0.986 -1.937 1.00 91.25 93 ILE A N 1
ATOM 748 C CA . ILE A 1 93 ? 7.089 -0.706 -0.498 1.00 91.25 93 ILE A CA 1
ATOM 749 C C . ILE A 1 93 ? 5.641 -0.600 -0.006 1.00 91.25 93 ILE A C 1
ATOM 751 O O . ILE A 1 93 ? 5.326 -1.079 1.083 1.00 91.25 93 ILE A O 1
ATOM 755 N N . ASN A 1 94 ? 4.736 -0.049 -0.825 1.00 93.06 94 ASN A N 1
ATOM 756 C CA . ASN A 1 94 ? 3.316 0.042 -0.493 1.00 93.06 94 ASN A CA 1
ATOM 757 C C . ASN A 1 94 ? 2.699 -1.349 -0.322 1.00 93.06 94 ASN A C 1
ATOM 759 O O . ASN A 1 94 ? 2.003 -1.578 0.660 1.00 93.06 94 ASN A O 1
ATOM 763 N N . SER A 1 95 ? 3.001 -2.289 -1.223 1.00 91.25 95 SER A N 1
ATOM 764 C CA . SER A 1 95 ? 2.493 -3.664 -1.136 1.00 91.25 95 SER A CA 1
ATOM 765 C C . SER A 1 95 ? 3.005 -4.387 0.111 1.00 91.25 95 SER A C 1
ATOM 767 O O . SER A 1 95 ? 2.248 -5.115 0.755 1.00 91.25 95 SER A O 1
ATOM 769 N N . LEU A 1 96 ? 4.266 -4.161 0.500 1.00 92.06 96 LEU A N 1
ATOM 770 C CA . LEU A 1 96 ? 4.830 -4.725 1.729 1.00 92.06 96 LEU A CA 1
ATOM 771 C C . LEU A 1 96 ? 4.097 -4.204 2.973 1.00 92.06 96 LEU A C 1
ATOM 773 O O . LEU A 1 96 ? 3.640 -4.990 3.803 1.00 92.06 96 LEU A O 1
ATOM 777 N N . VAL A 1 97 ? 3.942 -2.885 3.089 1.00 94.19 97 VAL A N 1
ATOM 778 C CA . VAL A 1 97 ? 3.269 -2.270 4.240 1.00 94.19 97 VAL A CA 1
ATOM 779 C C . VAL A 1 97 ? 1.781 -2.618 4.269 1.00 94.19 97 VAL A C 1
ATOM 781 O O . VAL A 1 97 ? 1.263 -2.942 5.338 1.00 94.19 97 VAL A O 1
ATOM 784 N N . HIS A 1 98 ? 1.102 -2.646 3.117 1.00 91.88 98 HIS A N 1
ATOM 785 C CA . HIS A 1 98 ? -0.292 -3.087 3.029 1.00 91.88 98 HIS A CA 1
ATOM 786 C C . HIS A 1 98 ? -0.459 -4.551 3.426 1.00 91.88 98 HIS A C 1
ATOM 788 O O . HIS A 1 98 ? -1.415 -4.872 4.124 1.00 91.88 98 HIS A O 1
ATOM 794 N N . THR A 1 99 ? 0.480 -5.433 3.074 1.00 92.75 99 THR A N 1
ATOM 795 C CA . THR A 1 99 ? 0.448 -6.832 3.530 1.00 92.75 99 THR A CA 1
ATOM 796 C C . THR A 1 99 ? 0.464 -6.907 5.061 1.00 92.75 99 THR A C 1
ATOM 798 O O . THR A 1 99 ? -0.350 -7.613 5.657 1.00 92.75 99 THR A O 1
ATOM 801 N N . ILE A 1 100 ? 1.329 -6.127 5.720 1.00 93.94 100 ILE A N 1
ATOM 802 C CA . ILE A 1 100 ? 1.405 -6.065 7.191 1.00 93.94 100 ILE A CA 1
ATOM 803 C C . ILE A 1 100 ? 0.115 -5.476 7.785 1.00 93.94 100 ILE A C 1
ATOM 805 O O . ILE A 1 100 ? -0.440 -6.021 8.743 1.00 93.94 100 ILE A O 1
ATOM 809 N N . MET A 1 101 ? -0.388 -4.382 7.209 1.00 93.69 101 MET A N 1
ATOM 810 C CA . MET A 1 101 ? -1.604 -3.710 7.670 1.00 93.69 101 MET A CA 1
ATOM 811 C C . MET A 1 101 ? -2.837 -4.615 7.548 1.00 93.69 101 MET A C 1
ATOM 813 O O . MET A 1 101 ? -3.581 -4.772 8.517 1.00 93.69 101 MET A O 1
ATOM 817 N N . TYR A 1 102 ? -3.040 -5.256 6.396 1.00 90.62 102 TYR A N 1
ATOM 818 C CA . TYR A 1 102 ? -4.168 -6.160 6.186 1.00 90.62 102 TYR A CA 1
ATOM 819 C C . TYR A 1 102 ? -4.066 -7.427 7.020 1.00 90.62 102 TYR A C 1
ATOM 821 O O . TYR A 1 102 ? -5.091 -7.914 7.492 1.00 90.62 102 TYR A O 1
ATOM 829 N N . THR A 1 103 ? -2.854 -7.914 7.294 1.00 91.75 103 THR A N 1
ATOM 830 C CA . THR A 1 103 ? -2.659 -9.003 8.260 1.00 91.75 103 THR A CA 1
ATOM 831 C C . THR A 1 103 ? -3.178 -8.593 9.640 1.00 91.75 103 THR A C 1
ATOM 833 O O . THR A 1 103 ? -3.932 -9.338 10.263 1.00 91.75 103 THR A O 1
ATOM 836 N N . TYR A 1 104 ? -2.864 -7.377 10.102 1.00 91.69 104 TYR A N 1
ATOM 837 C CA . TYR A 1 104 ? -3.414 -6.859 11.355 1.00 91.69 104 TYR A CA 1
ATOM 838 C C . TYR A 1 104 ? -4.944 -6.730 11.309 1.00 91.69 104 TYR A C 1
ATOM 840 O O . TYR A 1 104 ? -5.622 -7.118 12.263 1.00 91.69 104 TYR A O 1
ATOM 848 N N . TYR A 1 105 ? -5.512 -6.203 10.218 1.00 88.06 105 TYR A N 1
ATOM 849 C CA . TYR A 1 105 ? -6.967 -6.096 10.085 1.00 88.06 105 TYR A CA 1
ATOM 850 C C . TYR A 1 105 ? -7.639 -7.468 10.086 1.00 88.06 105 TYR A C 1
ATOM 852 O O . TYR A 1 105 ? -8.592 -7.640 10.846 1.00 88.06 105 TYR A O 1
ATOM 860 N N . GLY A 1 106 ? -7.099 -8.452 9.365 1.00 89.25 106 GLY A N 1
ATOM 861 C CA . GLY A 1 106 ? -7.552 -9.841 9.394 1.00 89.25 106 GLY A CA 1
ATOM 862 C C . GLY A 1 106 ? -7.544 -10.414 10.810 1.00 89.25 106 GLY A C 1
ATOM 863 O O . GLY A 1 106 ? -8.585 -10.841 11.304 1.00 89.25 106 GLY A O 1
ATOM 864 N N . LEU A 1 107 ? -6.423 -10.309 11.529 1.00 90.12 107 LEU A N 1
ATOM 865 C CA . LEU A 1 107 ? -6.337 -10.770 12.921 1.00 90.12 107 LEU A CA 1
ATOM 866 C C . LEU A 1 107 ? -7.333 -10.046 13.841 1.00 90.12 107 LEU A C 1
ATOM 868 O O . LEU A 1 107 ? -7.924 -10.664 14.724 1.00 90.12 107 LEU A O 1
ATOM 872 N N . SER A 1 108 ? -7.589 -8.754 13.611 1.00 86.88 108 SER A N 1
ATOM 873 C CA . SER A 1 108 ? -8.556 -7.981 14.405 1.00 86.88 108 SER A CA 1
ATOM 874 C C . SER A 1 108 ? -10.011 -8.437 14.238 1.00 86.88 108 SER A C 1
ATOM 876 O O . SER A 1 108 ? -10.855 -8.103 15.077 1.00 86.88 108 SER A O 1
ATOM 878 N N . THR A 1 109 ? -10.313 -9.194 13.175 1.00 85.38 109 THR A N 1
ATOM 879 C CA . THR A 1 109 ? -11.646 -9.770 12.930 1.00 85.38 109 THR A CA 1
ATOM 880 C C . THR A 1 109 ? -11.880 -11.098 13.644 1.00 85.38 109 THR A C 1
ATOM 882 O O . THR A 1 109 ? -13.035 -11.466 13.831 1.00 85.38 109 THR A O 1
AT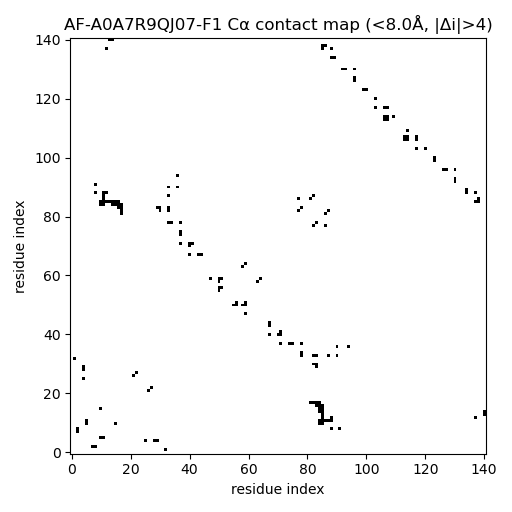OM 885 N N . LEU A 1 110 ? -10.831 -11.762 14.145 1.00 88.44 110 LEU A N 1
ATOM 886 C CA . LEU A 1 110 ? -10.924 -13.051 14.853 1.00 88.44 110 LEU A CA 1
ATOM 887 C C . LEU A 1 110 ? -11.524 -12.946 16.273 1.00 88.44 110 LEU A C 1
ATOM 889 O O . LEU A 1 110 ? -11.587 -13.928 17.007 1.00 88.44 110 LEU A O 1
ATOM 893 N N . GLY A 1 111 ? -11.992 -11.758 16.664 1.00 86.38 111 GLY A N 1
ATOM 894 C CA . GLY A 1 111 ? -12.778 -11.540 17.875 1.00 86.38 111 GLY A CA 1
ATOM 895 C C . GLY A 1 111 ? -11.966 -11.207 19.135 1.00 86.38 111 GLY A C 1
ATOM 896 O O . GLY A 1 111 ? -10.750 -10.993 19.074 1.00 86.38 111 GLY A O 1
ATOM 897 N N . PRO A 1 112 ? -12.640 -11.133 20.301 1.00 87.06 112 PRO A N 1
ATOM 898 C CA . PRO A 1 112 ? -12.043 -10.688 21.563 1.00 87.06 112 PRO A CA 1
ATOM 899 C C . PRO A 1 112 ? -10.900 -11.568 22.074 1.00 87.06 112 PRO A C 1
ATOM 901 O O . PRO A 1 112 ? -10.100 -11.099 22.870 1.00 87.06 112 PRO A O 1
ATOM 904 N N . ALA A 1 113 ? -10.795 -12.818 21.612 1.00 90.75 113 ALA A N 1
ATOM 905 C CA . ALA A 1 113 ? -9.700 -13.711 21.983 1.00 90.75 113 ALA A CA 1
ATOM 906 C C . ALA A 1 113 ? -8.354 -13.272 21.380 1.00 90.75 113 ALA A C 1
ATOM 908 O O . ALA A 1 113 ? -7.318 -13.430 22.014 1.00 90.75 113 ALA A O 1
ATOM 909 N N . VAL A 1 114 ? -8.359 -12.691 20.173 1.00 89.81 114 VAL A N 1
ATOM 910 C CA . VAL A 1 114 ? -7.130 -12.289 19.463 1.00 89.81 114 VAL A CA 1
ATOM 911 C C . VAL A 1 114 ? -6.769 -10.824 19.723 1.00 89.81 114 VAL A C 1
ATOM 913 O O . VAL A 1 114 ? -5.591 -10.474 19.762 1.00 89.81 114 VAL A O 1
ATOM 916 N N . GLN A 1 115 ? -7.761 -9.959 19.963 1.00 88.19 115 GLN A N 1
ATOM 917 C CA . GLN A 1 115 ? -7.554 -8.520 20.185 1.00 88.19 115 GLN A CA 1
ATOM 918 C C . GLN A 1 115 ? -6.528 -8.149 21.280 1.00 88.19 115 GLN A C 1
ATOM 920 O O . GLN A 1 115 ? -5.765 -7.211 21.037 1.00 88.19 115 GLN A O 1
ATOM 925 N N . PRO A 1 116 ? -6.422 -8.854 22.427 1.00 90.75 116 PRO A N 1
ATOM 926 C CA . PRO A 1 116 ? -5.414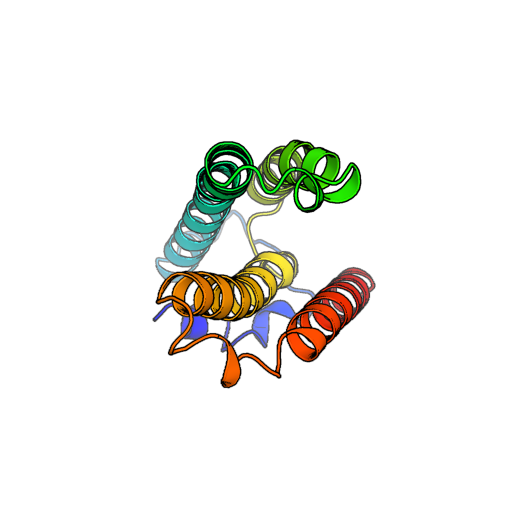 -8.568 23.451 1.00 90.75 116 PRO A CA 1
ATOM 927 C C . PRO A 1 116 ? -3.973 -8.689 22.941 1.00 90.75 116 PRO A C 1
ATOM 929 O O . PRO A 1 116 ? -3.089 -7.957 23.382 1.00 90.75 116 PRO A O 1
ATOM 932 N N . TYR A 1 117 ? -3.734 -9.565 21.962 1.00 91.44 117 TYR A N 1
ATOM 933 C CA . TYR A 1 117 ? -2.413 -9.783 21.371 1.00 91.44 117 TYR A CA 1
ATOM 934 C C . TYR A 1 117 ? -2.052 -8.733 20.304 1.00 91.44 117 TYR A C 1
ATOM 936 O O . TYR A 1 117 ? -0.908 -8.665 19.854 1.00 91.44 117 TYR A O 1
ATOM 944 N N . LEU A 1 118 ? -2.987 -7.855 19.922 1.00 92.25 118 LEU A N 1
ATOM 945 C CA . LEU A 1 118 ? -2.811 -6.819 18.895 1.00 92.25 118 LEU A CA 1
ATOM 946 C C . LEU A 1 118 ? -2.275 -5.485 19.454 1.00 92.25 118 LEU A C 1
ATOM 948 O O . LEU A 1 118 ? -2.581 -4.403 18.950 1.00 92.25 118 LEU A O 1
ATOM 952 N N . TRP A 1 119 ? -1.413 -5.544 20.473 1.00 93.06 119 TRP A N 1
ATOM 953 C CA . TRP A 1 119 ? -0.788 -4.380 21.127 1.00 93.06 119 TRP A CA 1
ATOM 954 C C . TRP A 1 119 ? 0.098 -3.537 20.191 1.00 93.06 119 TRP A C 1
ATOM 956 O O . TRP A 1 119 ? 0.428 -2.382 20.480 1.00 93.06 119 TRP A O 1
ATOM 966 N N . TRP A 1 120 ? 0.483 -4.098 19.046 1.00 91.69 120 TRP A N 1
ATOM 967 C CA . TRP A 1 120 ? 1.403 -3.497 18.090 1.00 91.69 120 TRP A CA 1
ATOM 968 C C . TRP A 1 120 ? 0.733 -2.567 17.065 1.00 91.69 120 TRP A C 1
ATOM 970 O O . TRP A 1 120 ? 1.413 -2.045 16.180 1.00 91.69 120 TRP A O 1
ATOM 980 N N . LYS A 1 121 ? -0.564 -2.255 17.228 1.00 89.06 121 LYS A N 1
ATOM 981 C CA . LYS A 1 121 ? -1.302 -1.283 16.396 1.00 89.06 121 LYS A CA 1
ATOM 982 C C . LYS A 1 121 ? -0.537 0.026 16.174 1.00 89.06 121 LYS A C 1
ATOM 984 O O . LYS A 1 121 ? -0.506 0.549 15.067 1.00 89.06 121 LYS A O 1
ATOM 989 N N . LYS A 1 122 ? 0.109 0.549 17.222 1.00 89.44 122 LYS A N 1
ATOM 990 C CA . LYS A 1 122 ? 0.884 1.803 17.172 1.00 89.44 122 LYS A CA 1
ATOM 991 C C . LYS A 1 122 ? 2.095 1.742 16.233 1.00 89.44 122 LYS A C 1
ATOM 993 O O . LYS A 1 122 ? 2.511 2.775 15.715 1.00 89.44 122 LYS A O 1
ATOM 998 N N . TYR A 1 123 ? 2.666 0.558 16.012 1.00 93.06 123 TYR A N 1
ATOM 999 C CA . TYR A 1 123 ? 3.802 0.388 15.105 1.00 93.06 123 TYR A CA 1
ATOM 1000 C C . TYR A 1 123 ? 3.367 0.374 13.642 1.00 93.06 123 TYR A C 1
ATOM 1002 O O . TYR A 1 123 ? 4.145 0.811 12.804 1.00 93.06 123 TYR A O 1
ATOM 1010 N N . LEU A 1 124 ? 2.124 -0.017 13.335 1.00 91.88 124 LEU A N 1
ATOM 1011 C CA . LEU A 1 124 ? 1.586 0.077 11.972 1.00 91.88 124 LEU A CA 1
ATOM 1012 C C . LEU A 1 124 ? 1.634 1.508 11.457 1.00 91.88 124 LEU A C 1
ATOM 1014 O O . LEU A 1 124 ? 2.180 1.760 10.389 1.00 91.88 124 LEU A O 1
ATOM 1018 N N . THR A 1 125 ? 1.136 2.455 12.253 1.00 90.00 125 THR A N 1
ATOM 1019 C CA . THR A 1 125 ? 1.152 3.870 11.874 1.00 90.00 125 THR A CA 1
ATOM 1020 C C . THR A 1 125 ? 2.582 4.383 11.720 1.00 90.00 125 THR A C 1
ATOM 1022 O O . THR A 1 125 ? 2.867 5.123 10.786 1.00 90.00 125 THR A O 1
ATOM 1025 N N . ARG A 1 126 ? 3.522 3.946 12.571 1.00 93.00 126 ARG A N 1
ATOM 1026 C CA . ARG A 1 126 ? 4.944 4.304 12.417 1.00 93.00 126 ARG A CA 1
ATOM 1027 C C . ARG A 1 126 ? 5.531 3.767 11.111 1.00 93.00 126 ARG A C 1
ATOM 1029 O O . ARG A 1 126 ? 6.214 4.510 10.418 1.00 93.00 126 ARG A O 1
ATOM 1036 N N . ILE A 1 127 ? 5.239 2.516 10.760 1.00 94.38 127 ILE A N 1
ATOM 1037 C CA . ILE A 1 127 ? 5.693 1.898 9.508 1.00 94.38 127 ILE A CA 1
ATOM 1038 C C . ILE A 1 127 ? 5.097 2.627 8.295 1.00 94.38 127 ILE A C 1
ATOM 1040 O O . ILE A 1 127 ? 5.825 2.899 7.346 1.00 94.38 127 ILE A O 1
ATOM 1044 N N . GLN A 1 128 ? 3.821 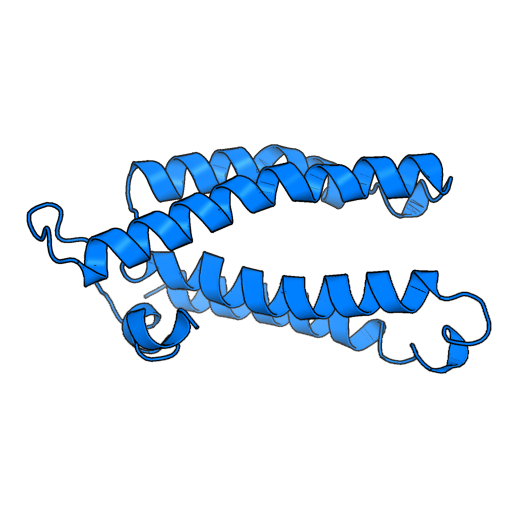3.021 8.344 1.00 92.81 128 GLN A N 1
ATOM 1045 C CA . GLN A 1 128 ? 3.187 3.832 7.296 1.00 92.81 128 GLN A CA 1
ATOM 1046 C C . GLN A 1 128 ? 3.865 5.204 7.140 1.00 92.81 128 GLN A C 1
ATOM 1048 O O . GLN A 1 128 ? 4.122 5.637 6.021 1.00 92.81 128 GLN A O 1
ATOM 1053 N N . MET A 1 129 ? 4.235 5.870 8.240 1.00 94.12 129 MET A N 1
ATOM 1054 C CA . MET A 1 129 ? 4.981 7.134 8.160 1.00 94.12 129 MET A CA 1
ATOM 1055 C C . MET A 1 129 ? 6.388 6.946 7.581 1.00 94.12 129 MET A C 1
ATOM 1057 O O . MET A 1 129 ? 6.810 7.729 6.733 1.00 94.12 129 MET A O 1
ATOM 1061 N N . ILE A 1 130 ? 7.096 5.885 7.982 1.00 94.56 130 ILE A N 1
ATOM 1062 C CA . ILE A 1 130 ? 8.409 5.535 7.418 1.00 94.56 130 ILE A CA 1
ATOM 1063 C C . ILE A 1 130 ? 8.291 5.261 5.915 1.00 94.56 130 ILE A C 1
ATOM 1065 O O . ILE A 1 130 ? 9.127 5.731 5.149 1.00 94.56 130 ILE A O 1
ATOM 1069 N N . GLN A 1 131 ? 7.237 4.567 5.476 1.00 93.94 131 GLN A N 1
ATOM 1070 C CA . GLN A 1 131 ? 6.964 4.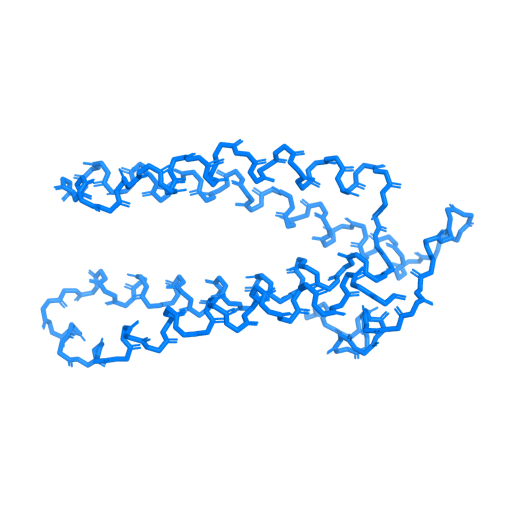329 4.060 1.00 93.94 131 GLN A CA 1
ATOM 1071 C C . GLN A 1 131 ? 6.921 5.643 3.268 1.00 93.94 131 GLN A C 1
ATOM 1073 O O . GLN A 1 131 ? 7.574 5.743 2.232 1.00 93.94 131 GLN A O 1
ATOM 1078 N N . PHE A 1 132 ? 6.195 6.656 3.756 1.00 92.06 132 PHE A N 1
ATOM 1079 C CA . PHE A 1 132 ? 6.121 7.957 3.085 1.00 92.06 132 PHE A CA 1
ATOM 1080 C C . PHE A 1 132 ? 7.484 8.641 2.999 1.00 92.06 132 PHE A C 1
ATOM 1082 O O . PHE A 1 132 ? 7.849 9.123 1.930 1.00 92.06 132 PHE A O 1
ATOM 1089 N N . VAL A 1 133 ? 8.264 8.629 4.085 1.00 93.69 133 VAL A N 1
ATOM 1090 C CA . VAL A 1 133 ? 9.620 9.200 4.089 1.00 93.69 133 VAL A CA 1
ATOM 1091 C C . VAL A 1 133 ? 10.510 8.503 3.059 1.00 93.69 133 VAL A C 1
ATOM 1093 O O . VAL A 1 133 ? 11.166 9.177 2.271 1.00 93.69 133 VAL A O 1
ATOM 1096 N N . LEU A 1 134 ? 10.491 7.168 3.008 1.00 91.62 134 LEU A N 1
ATOM 1097 C CA . LEU A 1 134 ? 11.287 6.400 2.047 1.00 91.62 134 LEU A CA 1
ATOM 1098 C C . LEU A 1 134 ? 10.883 6.692 0.597 1.00 91.62 134 LEU A C 1
ATOM 1100 O O . LEU A 1 134 ? 11.755 6.846 -0.254 1.00 91.62 134 LEU A O 1
ATOM 1104 N N . ILE A 1 135 ? 9.581 6.799 0.312 1.00 90.56 135 ILE A N 1
ATOM 1105 C CA . ILE A 1 135 ? 9.081 7.142 -1.028 1.00 90.56 135 ILE A CA 1
ATOM 1106 C C . ILE A 1 135 ? 9.542 8.545 -1.432 1.00 90.56 135 ILE A C 1
ATOM 1108 O O . ILE A 1 135 ? 10.011 8.725 -2.555 1.00 90.56 135 ILE A O 1
ATOM 1112 N N . ILE A 1 136 ? 9.445 9.527 -0.530 1.00 90.56 136 ILE A N 1
ATOM 1113 C CA . ILE A 1 136 ? 9.894 10.901 -0.792 1.00 90.56 136 ILE A CA 1
ATOM 1114 C C . ILE A 1 136 ? 11.399 10.913 -1.069 1.00 90.56 136 ILE A C 1
ATOM 1116 O O . ILE A 1 136 ? 11.825 11.448 -2.084 1.00 90.56 136 ILE A O 1
ATOM 1120 N N . MET A 1 137 ? 12.201 10.257 -0.227 1.00 89.31 137 MET A N 1
ATOM 1121 C CA . MET A 1 137 ? 13.651 10.167 -0.426 1.00 89.31 137 MET A CA 1
ATOM 1122 C C . MET A 1 137 ? 14.031 9.513 -1.758 1.00 89.31 137 MET A C 1
ATOM 1124 O O . MET A 1 137 ? 14.987 9.953 -2.389 1.00 89.31 137 MET A O 1
ATOM 1128 N N . ASN A 1 138 ? 13.302 8.478 -2.179 1.00 86.81 138 ASN A N 1
ATOM 1129 C CA . ASN A 1 138 ? 13.518 7.818 -3.464 1.00 86.81 138 ASN A CA 1
ATOM 1130 C C . ASN A 1 138 ? 13.124 8.705 -4.652 1.00 86.81 138 ASN A C 1
ATOM 1132 O O . ASN A 1 138 ? 13.740 8.621 -5.702 1.00 86.81 138 ASN A O 1
ATOM 1136 N N . SER A 1 139 ? 12.101 9.545 -4.484 1.00 83.81 139 SER A N 1
ATOM 1137 C CA . SER A 1 139 ? 11.602 10.436 -5.541 1.00 83.81 139 SER A CA 1
ATOM 1138 C C . SER A 1 139 ? 12.458 11.696 -5.713 1.00 83.81 139 SER A C 1
ATOM 1140 O O . SER A 1 139 ? 12.401 12.334 -6.757 1.00 83.81 139 SER A O 1
ATOM 1142 N N . SER A 1 140 ? 13.233 12.070 -4.691 1.00 81.38 140 SER A N 1
ATOM 1143 C CA . SER A 1 140 ? 14.130 13.236 -4.706 1.00 81.38 140 SER A CA 1
ATOM 1144 C C . SER A 1 140 ? 15.518 12.955 -5.301 1.00 81.38 140 SER A C 1
ATOM 1146 O O . SER A 1 140 ? 16.404 13.801 -5.180 1.00 81.38 140 SER A O 1
ATOM 1148 N N . ARG A 1 141 ? 15.741 11.767 -5.868 1.00 66.88 141 ARG A N 1
ATOM 1149 C CA . ARG A 1 141 ? 17.003 11.346 -6.490 1.00 66.88 141 ARG A CA 1
ATOM 1150 C C . ARG A 1 141 ? 16.812 11.122 -7.979 1.00 66.88 141 ARG A C 1
ATOM 1152 O O . ARG A 1 141 ? 17.782 11.404 -8.711 1.00 66.88 141 ARG A O 1
#

Nearest PDB structures (foldseek):
  6y7f-assembly1_A  TM=9.227E-01  e=5.105E-08  Homo sapiens

pLDDT: mean 86.57, std 6.83, range [53.41, 94.56]

Radius of gyration: 16.99 Å; Cα contacts (8 Å, |Δi|>4): 94; chains: 1; bounding box: 40×28×50 Å